Protein AF-A0A395HNW4-F1 (afdb_monomer)

Solvent-accessible surface area (backbone atoms only — not comparable to full-atom values): 4189 Å² total; per-residue (Å²): 138,62,81,87,75,53,58,68,69,60,53,50,53,56,52,68,70,48,91,49,70,68,59,51,51,54,54,15,70,73,37,75,68,42,29,71,60,42,50,48,50,52,27,36,46,28,43,74,75,50,80,29,47,64,38,55,52,18,60,77,68,70,33,59,76,55,32,50,47,30,68,76,34,68

Foldseek 3Di:
DDPLPDPLVVVVVVVVPDPDLVVLVVQLVPDVSSVVRSVLVSLLCCVVPVVSVQLVVCVVVVVVVSVVSNVVRD

Radius of gyration: 12.45 Å; Cα contacts (8 Å, |Δi|>4): 70; chains: 1; bounding box: 22×29×33 Å

Nearest PDB structures (foldseek):
  6bro-assembly2_D  TM=7.158E-01  e=4.778E+00  Oryza sativa Japonica Group
  6bro-assembly1_B  TM=7.169E-01  e=4.778E+00  Oryza sativa Japonica Group
  7sa1-assembly2_D  TM=7.228E-01  e=5.723E+00  Oryza sativa Japonica Group

Secondary structure (DSSP, 8-state):
--GGGS-HHHHHHHHHT---HHHHHHHHHT-HHHHHHHHHHHHHHHHHHSTTHHHHHHHHTT-HHHHHHHHHH-

Structure (mmCIF, N/CA/C/O backbone):
data_AF-A0A395HNW4-F1
#
_entry.id   AF-A0A395HNW4-F1
#
loop_
_atom_site.group_PDB
_atom_site.id
_atom_site.type_symbol
_atom_site.label_atom_id
_atom_site.label_alt_id
_atom_site.label_comp_id
_atom_site.label_asym_id
_atom_site.label_entity_id
_atom_site.label_seq_id
_atom_site.pdbx_PDB_ins_code
_atom_site.Cartn_x
_atom_site.Cartn_y
_atom_site.Cartn_z
_atom_site.occupancy
_atom_site.B_iso_or_equiv
_atom_site.auth_seq_id
_atom_site.auth_comp_id
_atom_site.auth_asym_id
_atom_site.auth_atom_id
_atom_site.pdbx_PDB_model_num
ATOM 1 N N . MET A 1 1 ? -3.807 10.778 21.796 1.00 60.72 1 MET A N 1
ATOM 2 C CA . MET A 1 1 ? -4.372 11.041 20.453 1.00 60.72 1 MET A CA 1
ATOM 3 C C . MET A 1 1 ? -4.074 9.834 19.580 1.00 60.72 1 MET A C 1
ATOM 5 O O . MET A 1 1 ? -2.923 9.433 19.540 1.00 60.72 1 MET A O 1
ATOM 9 N N . SER A 1 2 ? -5.081 9.198 18.975 1.00 81.44 2 SER A N 1
ATOM 10 C CA . SER A 1 2 ? -4.875 8.007 18.133 1.00 81.44 2 SER A CA 1
ATOM 11 C C . SER A 1 2 ? -5.028 8.390 16.666 1.00 81.44 2 SER A C 1
ATOM 13 O O . SER A 1 2 ? -6.072 8.930 16.302 1.00 81.44 2 SER A O 1
ATOM 15 N N . LEU A 1 3 ? -4.023 8.082 15.838 1.00 79.38 3 LEU A N 1
ATOM 16 C CA . LEU A 1 3 ? -4.060 8.260 14.376 1.00 79.38 3 LEU A CA 1
ATOM 17 C C . LEU A 1 3 ? -5.298 7.613 13.744 1.00 79.38 3 LEU A C 1
ATOM 19 O O . LEU A 1 3 ? -5.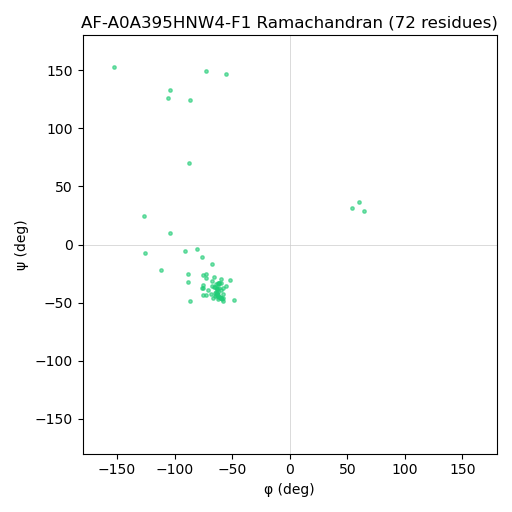842 8.121 12.776 1.00 79.38 3 LEU A O 1
ATOM 23 N N . VAL A 1 4 ? -5.788 6.533 14.350 1.00 82.12 4 VAL A N 1
ATOM 24 C CA . VAL A 1 4 ? -6.942 5.749 13.900 1.00 82.12 4 VAL A CA 1
ATOM 25 C C . VAL A 1 4 ? -8.273 6.519 14.010 1.00 82.12 4 VAL A C 1
ATOM 27 O O . VAL A 1 4 ? -9.263 6.138 13.393 1.00 82.12 4 VAL A O 1
ATOM 30 N N . ARG A 1 5 ? -8.315 7.611 14.787 1.00 87.94 5 ARG A N 1
ATOM 31 C CA . ARG A 1 5 ? -9.505 8.468 14.948 1.00 87.94 5 ARG A CA 1
ATOM 32 C C . ARG A 1 5 ? -9.568 9.631 13.957 1.00 87.94 5 ARG A C 1
ATOM 34 O O . ARG A 1 5 ? -10.548 10.369 13.977 1.00 87.94 5 ARG A O 1
ATOM 41 N N . LEU A 1 6 ? -8.531 9.832 13.148 1.00 88.81 6 LEU A N 1
ATOM 42 C CA . LEU A 1 6 ? -8.540 10.878 12.132 1.00 88.81 6 LEU A CA 1
ATOM 43 C C . LEU A 1 6 ? -9.468 10.482 10.972 1.00 88.81 6 LEU A C 1
ATOM 45 O O . LEU A 1 6 ? -9.593 9.294 10.674 1.00 88.81 6 LEU A O 1
ATOM 49 N N . PRO A 1 7 ? -10.097 11.450 10.291 1.00 90.19 7 PRO A N 1
ATOM 50 C CA . PRO A 1 7 ? -10.715 11.216 8.994 1.00 90.19 7 PRO A CA 1
ATOM 51 C C . PRO A 1 7 ? -9.719 10.629 7.990 1.00 90.19 7 PRO A C 1
ATOM 53 O O . PRO A 1 7 ? -8.526 10.953 8.009 1.00 90.19 7 PRO A O 1
ATOM 56 N N . THR A 1 8 ? -10.217 9.780 7.095 1.00 88.12 8 THR A N 1
ATOM 57 C CA . THR A 1 8 ? -9.401 9.079 6.099 1.00 88.12 8 THR A CA 1
ATOM 58 C C . THR A 1 8 ? -8.652 10.053 5.183 1.00 88.12 8 THR A C 1
ATOM 60 O O . THR A 1 8 ? -7.515 9.770 4.812 1.00 88.12 8 THR A O 1
ATOM 63 N N . GLU A 1 9 ? -9.219 11.228 4.870 1.00 89.62 9 GLU A N 1
ATOM 64 C CA . GLU A 1 9 ? -8.538 12.233 4.041 1.00 89.62 9 GLU A CA 1
ATOM 65 C C . GLU A 1 9 ? -7.259 12.753 4.706 1.00 89.62 9 GLU A C 1
ATOM 67 O O . GLU A 1 9 ? -6.230 12.884 4.045 1.00 89.62 9 GLU A O 1
ATOM 72 N N . LEU A 1 10 ? -7.291 12.998 6.022 1.00 91.00 10 LEU A N 1
ATOM 73 C CA . LEU A 1 10 ? -6.106 13.436 6.764 1.00 91.00 10 LEU A CA 1
ATOM 74 C C . LEU A 1 10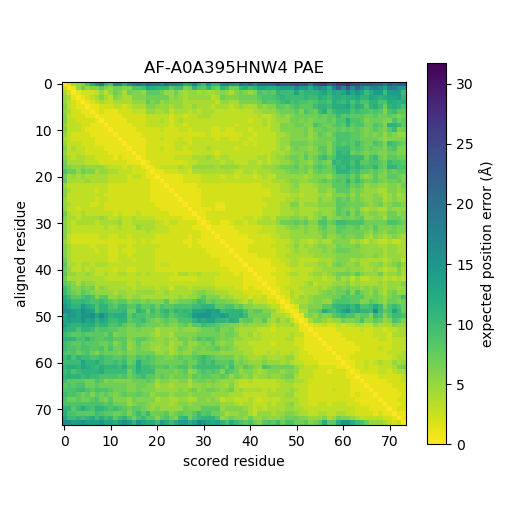 ? -5.051 12.331 6.828 1.00 91.00 10 LEU A C 1
ATOM 76 O O . LEU A 1 10 ? -3.859 12.617 6.738 1.00 91.00 10 LEU A O 1
ATOM 80 N N . MET A 1 11 ? -5.472 11.068 6.937 1.00 89.81 11 MET A N 1
ATOM 81 C CA . MET A 1 11 ? -4.537 9.943 6.869 1.00 89.81 11 MET A CA 1
ATOM 82 C C . MET A 1 11 ? -3.833 9.893 5.511 1.00 89.81 11 MET A C 1
ATOM 84 O O . MET A 1 11 ? -2.614 9.745 5.466 1.00 89.81 11 MET A O 1
ATOM 88 N N . TYR A 1 12 ? -4.571 10.066 4.409 1.00 88.44 12 TYR A N 1
ATOM 89 C CA . TYR A 1 12 ? -3.966 10.109 3.079 1.00 88.44 12 TYR A CA 1
ATOM 90 C C . TYR A 1 12 ? -3.015 11.290 2.908 1.00 88.44 12 TYR A C 1
ATOM 92 O O .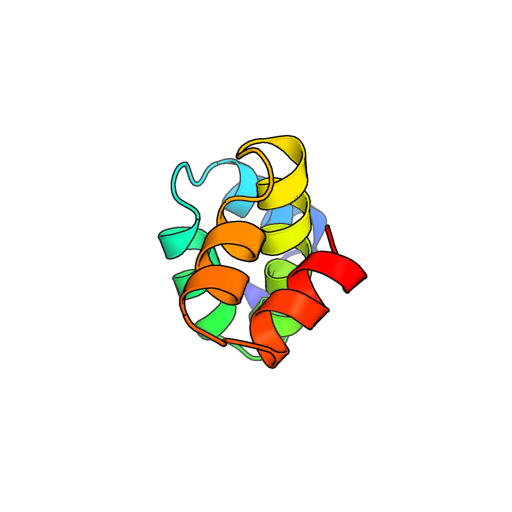 TYR A 1 12 ? -1.957 11.099 2.321 1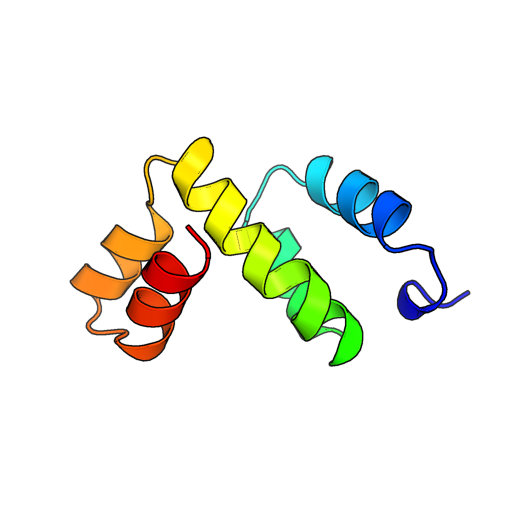.00 88.44 12 TYR A O 1
ATOM 100 N N . MET A 1 13 ? -3.324 12.468 3.462 1.00 89.69 13 MET A N 1
ATOM 101 C CA . MET A 1 13 ? -2.392 13.603 3.440 1.00 89.69 13 MET A CA 1
ATOM 102 C C . MET A 1 13 ? -1.082 13.281 4.164 1.00 89.69 13 MET A C 1
ATOM 104 O O . MET A 1 13 ? -0.015 13.525 3.611 1.00 89.69 13 MET A O 1
ATOM 108 N N . ILE A 1 14 ? -1.148 12.670 5.353 1.00 89.69 14 ILE A N 1
ATOM 109 C CA . ILE A 1 14 ? 0.050 12.258 6.104 1.00 89.69 14 ILE A CA 1
ATOM 110 C C . ILE A 1 14 ? 0.895 11.290 5.272 1.00 89.69 14 ILE A C 1
ATOM 112 O O . ILE A 1 14 ? 2.105 11.456 5.156 1.00 89.69 14 ILE A O 1
ATOM 116 N N . VAL A 1 15 ? 0.259 10.282 4.674 1.00 89.25 15 VAL A N 1
ATOM 117 C CA . VAL A 1 15 ? 0.961 9.256 3.895 1.00 89.25 15 VAL A CA 1
ATOM 118 C C . VAL A 1 15 ? 1.462 9.780 2.547 1.00 89.25 15 VAL A C 1
ATOM 120 O O . VAL A 1 15 ? 2.490 9.316 2.055 1.00 89.25 15 VAL A O 1
ATOM 123 N N . ALA A 1 16 ? 0.788 10.765 1.955 1.00 87.62 16 ALA A N 1
ATOM 124 C CA . ALA A 1 16 ? 1.262 11.466 0.766 1.00 87.62 16 ALA A CA 1
ATOM 125 C C . ALA A 1 16 ? 2.542 12.272 1.038 1.00 87.62 16 ALA A C 1
ATOM 127 O O . ALA A 1 16 ? 3.351 12.422 0.129 1.00 87.62 16 ALA A O 1
ATOM 128 N N . SER A 1 17 ? 2.754 12.731 2.276 1.00 88.56 17 SER A N 1
ATOM 129 C CA . SER A 1 17 ? 3.988 13.402 2.702 1.00 88.56 17 SER A CA 1
ATOM 130 C C . SER A 1 17 ? 5.148 12.453 3.030 1.00 88.56 17 SER A C 1
ATOM 132 O O . SER A 1 17 ? 6.232 12.929 3.346 1.00 88.56 17 SER A O 1
ATOM 134 N N . LEU A 1 18 ? 4.946 11.130 2.995 1.00 87.75 18 LEU A N 1
ATOM 135 C CA . LEU A 1 18 ? 6.029 10.158 3.176 1.00 87.75 18 LEU A CA 1
ATOM 136 C C . LEU A 1 18 ? 6.707 9.885 1.831 1.00 87.75 18 LEU A C 1
ATOM 138 O O . LEU A 1 18 ? 6.038 9.471 0.883 1.00 87.75 18 LEU A O 1
ATOM 142 N N . ASP A 1 19 ? 8.021 10.066 1.743 1.00 82.44 19 ASP A N 1
ATOM 143 C CA . ASP A 1 19 ? 8.765 9.849 0.496 1.00 82.44 19 ASP A CA 1
ATOM 144 C C . ASP A 1 19 ? 8.965 8.363 0.183 1.00 82.44 19 ASP A C 1
ATOM 146 O O . ASP A 1 19 ? 8.906 7.951 -0.976 1.00 82.44 19 ASP A O 1
ATOM 150 N N . PHE A 1 20 ? 9.138 7.528 1.211 1.00 81.94 20 PHE A N 1
ATOM 151 C CA . PHE A 1 20 ? 9.468 6.122 1.023 1.00 81.94 20 PHE A CA 1
ATOM 152 C C . PHE A 1 20 ? 8.279 5.188 1.260 1.00 81.94 20 PHE A C 1
ATOM 154 O O . PHE A 1 20 ? 7.615 5.221 2.295 1.00 81.94 20 PHE A O 1
ATOM 161 N N . GLN A 1 21 ? 8.064 4.241 0.340 1.00 82.88 21 GLN A N 1
ATOM 162 C CA . GLN A 1 21 ? 7.015 3.220 0.483 1.00 82.88 21 GLN A CA 1
ATOM 163 C C . GLN A 1 21 ? 7.174 2.348 1.736 1.00 82.88 21 GLN A C 1
ATOM 165 O O . GLN A 1 21 ? 6.180 1.863 2.282 1.00 82.88 21 GLN A O 1
ATOM 170 N N . HIS A 1 22 ? 8.406 2.134 2.212 1.00 83.56 22 HIS A N 1
ATOM 171 C CA . HIS A 1 22 ? 8.637 1.335 3.415 1.00 83.56 22 HIS A CA 1
ATOM 172 C C . HIS A 1 22 ? 8.096 2.017 4.680 1.00 83.56 22 HIS A C 1
ATOM 174 O O . HIS A 1 22 ? 7.607 1.313 5.564 1.00 83.56 22 HIS A O 1
ATOM 180 N N . ASP A 1 23 ? 8.087 3.352 4.736 1.00 88.94 23 ASP A N 1
ATOM 181 C CA . ASP A 1 23 ? 7.489 4.110 5.840 1.00 88.94 23 ASP A CA 1
ATOM 182 C C . ASP A 1 23 ? 5.968 3.958 5.845 1.00 88.94 23 ASP A C 1
ATOM 184 O O . ASP A 1 23 ? 5.362 3.684 6.883 1.00 88.94 23 ASP A O 1
ATOM 188 N N . ILE A 1 24 ? 5.353 4.029 4.661 1.00 89.06 24 ILE A N 1
ATOM 189 C CA . ILE A 1 24 ? 3.916 3.793 4.477 1.00 89.06 24 ILE A CA 1
ATOM 190 C C . ILE A 1 24 ? 3.547 2.380 4.932 1.00 89.06 24 ILE A C 1
ATOM 192 O O . ILE A 1 24 ? 2.580 2.193 5.670 1.00 89.06 24 ILE A O 1
ATOM 196 N N . ASN A 1 25 ? 4.330 1.379 4.523 1.00 89.06 25 ASN A N 1
ATOM 197 C CA . ASN A 1 25 ? 4.115 -0.010 4.916 1.00 89.06 25 ASN A CA 1
ATOM 198 C C . ASN A 1 25 ? 4.286 -0.207 6.431 1.00 89.06 25 ASN A C 1
ATOM 200 O O . ASN A 1 25 ? 3.501 -0.917 7.058 1.00 89.06 25 ASN A O 1
ATOM 204 N N . SER A 1 26 ? 5.288 0.436 7.037 1.00 90.56 26 SER A N 1
ATOM 205 C CA . SER A 1 26 ? 5.498 0.416 8.488 1.00 90.56 26 SER A CA 1
ATOM 206 C C . SER A 1 26 ? 4.283 0.987 9.228 1.00 90.56 26 SER A C 1
ATOM 208 O O . SER A 1 26 ? 3.740 0.345 10.132 1.00 90.56 26 SER A O 1
ATOM 210 N N . LEU A 1 27 ? 3.764 2.131 8.767 1.00 90.12 27 LEU A N 1
ATOM 211 C CA . LEU A 1 27 ? 2.566 2.757 9.324 1.00 90.12 27 LEU A CA 1
ATOM 212 C C . LEU A 1 27 ? 1.315 1.888 9.133 1.00 90.12 27 LEU A C 1
ATOM 214 O O . LEU A 1 27 ? 0.549 1.703 10.081 1.00 90.12 27 LEU A O 1
ATOM 218 N N . ALA A 1 28 ? 1.122 1.300 7.951 1.00 90.94 28 ALA A N 1
ATOM 219 C CA . ALA A 1 28 ? 0.011 0.393 7.666 1.00 90.94 28 ALA A CA 1
ATOM 220 C C . ALA A 1 28 ? 0.002 -0.819 8.614 1.00 90.94 28 ALA A C 1
ATOM 222 O O . ALA A 1 28 ? -1.054 -1.248 9.069 1.00 90.94 28 ALA A O 1
ATOM 223 N N . ARG A 1 29 ? 1.175 -1.351 8.972 1.00 90.69 29 ARG A N 1
ATOM 224 C CA . ARG A 1 29 ? 1.307 -2.511 9.869 1.00 90.69 29 ARG A CA 1
ATOM 225 C C . ARG A 1 29 ? 1.085 -2.192 11.351 1.00 90.69 29 ARG A C 1
ATOM 227 O O . ARG A 1 29 ? 0.948 -3.124 12.139 1.00 90.69 29 ARG A O 1
ATOM 234 N N . SER A 1 30 ? 1.017 -0.916 11.734 1.00 91.94 30 S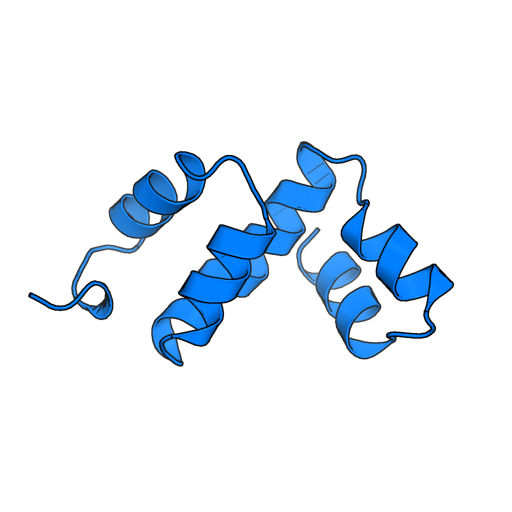ER A N 1
ATOM 235 C CA . SER A 1 30 ? 0.854 -0.500 13.136 1.00 91.94 30 SER A CA 1
ATOM 236 C C . SER A 1 30 ? -0.549 -0.752 13.703 1.00 91.94 30 SER A C 1
ATOM 238 O O . SER A 1 30 ? -0.711 -0.906 14.912 1.00 91.94 30 SER A O 1
ATOM 240 N N . SER A 1 31 ? -1.582 -0.812 12.856 1.00 90.44 31 SER A N 1
ATOM 241 C CA . SER A 1 31 ? -2.937 -1.156 13.292 1.00 90.44 31 SER A CA 1
ATOM 242 C C . SER A 1 31 ? -3.747 -1.790 12.171 1.00 90.44 31 SER A C 1
ATOM 244 O O . SER A 1 31 ? -3.558 -1.485 10.997 1.00 90.44 31 SER A O 1
ATOM 246 N N . ARG A 1 32 ? -4.720 -2.631 12.530 1.00 90.06 32 ARG A N 1
ATOM 247 C CA . ARG A 1 32 ? -5.590 -3.300 11.553 1.00 90.06 32 ARG A CA 1
ATOM 248 C C . ARG A 1 32 ? -6.425 -2.315 10.723 1.00 90.06 32 ARG A C 1
ATOM 250 O O . ARG A 1 32 ? -6.667 -2.572 9.549 1.00 90.06 32 ARG A O 1
ATOM 257 N N . GLN A 1 33 ? -6.848 -1.197 11.316 1.00 88.81 33 GLN A N 1
ATOM 258 C CA . GLN A 1 33 ? -7.606 -0.169 10.598 1.00 88.81 33 GLN A CA 1
ATOM 259 C C . GLN A 1 33 ? -6.710 0.605 9.626 1.00 88.81 33 GLN A C 1
ATOM 261 O O . GLN A 1 33 ? -7.092 0.796 8.476 1.00 88.81 33 GLN A O 1
ATOM 266 N N . LEU A 1 34 ? -5.498 0.982 10.051 1.00 90.00 34 LEU A N 1
ATOM 267 C CA . LEU A 1 34 ? -4.524 1.610 9.153 1.00 90.00 34 LEU A CA 1
ATOM 268 C C . LEU A 1 34 ? -4.109 0.657 8.035 1.00 90.00 34 LEU A C 1
ATOM 270 O O . LEU A 1 34 ? -3.986 1.093 6.899 1.00 90.00 34 LEU A O 1
ATOM 274 N N . TYR A 1 35 ? -3.976 -0.640 8.316 1.00 91.31 35 TYR A N 1
ATOM 275 C CA . TYR A 1 35 ? -3.703 -1.641 7.290 1.00 91.31 35 TYR A CA 1
ATOM 276 C C . TYR A 1 35 ? -4.789 -1.647 6.211 1.00 91.31 35 TYR A C 1
ATOM 278 O O . TYR A 1 35 ? -4.477 -1.579 5.028 1.00 91.31 35 TYR A O 1
ATOM 286 N N . ALA A 1 36 ? -6.063 -1.674 6.607 1.00 90.06 36 ALA A N 1
ATOM 287 C CA . ALA A 1 36 ? -7.179 -1.691 5.663 1.00 90.06 36 ALA A CA 1
ATOM 288 C C . ALA A 1 36 ? -7.229 -0.443 4.761 1.00 90.06 3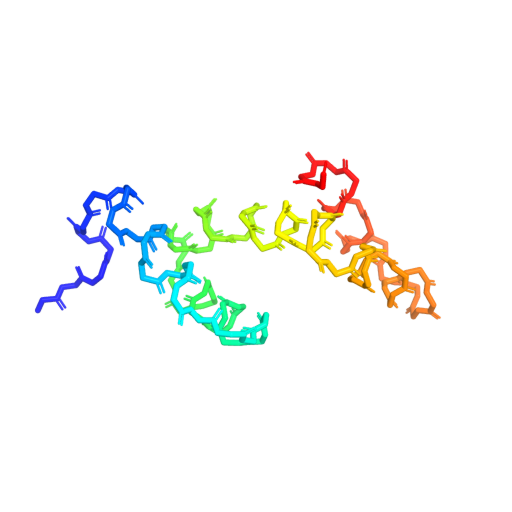6 ALA A C 1
ATOM 290 O O . ALA A 1 36 ? -7.620 -0.550 3.603 1.00 90.06 36 ALA A O 1
ATOM 291 N N . ILE A 1 37 ? -6.816 0.719 5.276 1.00 89.44 37 ILE A N 1
ATOM 292 C CA . ILE A 1 37 ? -6.857 1.999 4.553 1.00 89.44 37 ILE A CA 1
ATOM 293 C C . ILE A 1 37 ? -5.596 2.210 3.702 1.00 89.44 37 ILE A C 1
ATOM 295 O O . ILE A 1 37 ? -5.675 2.570 2.530 1.00 89.44 37 ILE A O 1
ATOM 299 N N . LEU A 1 38 ? -4.416 2.005 4.289 1.00 90.25 38 LEU A N 1
ATOM 300 C CA . LEU A 1 38 ? -3.138 2.406 3.698 1.00 90.25 38 LEU A CA 1
ATOM 301 C C . LEU A 1 38 ? -2.532 1.338 2.788 1.00 90.25 38 LEU A C 1
ATOM 303 O O . LEU A 1 38 ? -1.765 1.674 1.890 1.00 90.25 38 LEU A O 1
ATOM 307 N N . ASN A 1 39 ? -2.866 0.061 2.989 1.00 89.06 39 ASN A N 1
ATOM 308 C CA . ASN A 1 39 ? -2.320 -1.018 2.169 1.00 89.06 39 ASN A CA 1
ATOM 309 C C . ASN A 1 39 ? -2.777 -0.915 0.697 1.00 89.06 39 ASN A C 1
ATOM 311 O O . ASN A 1 39 ? -1.913 -1.001 -0.169 1.00 89.06 39 ASN A O 1
ATOM 315 N N . PRO A 1 40 ? -4.060 -0.644 0.370 1.00 88.12 40 PRO A N 1
ATOM 316 C CA . PRO A 1 40 ? -4.466 -0.356 -1.011 1.00 88.12 40 PRO A CA 1
ATOM 317 C C . PRO A 1 40 ? -3.807 0.908 -1.582 1.00 88.12 40 PRO A C 1
ATOM 319 O O . PRO A 1 40 ? -3.368 0.914 -2.729 1.00 88.12 40 PRO A O 1
ATOM 3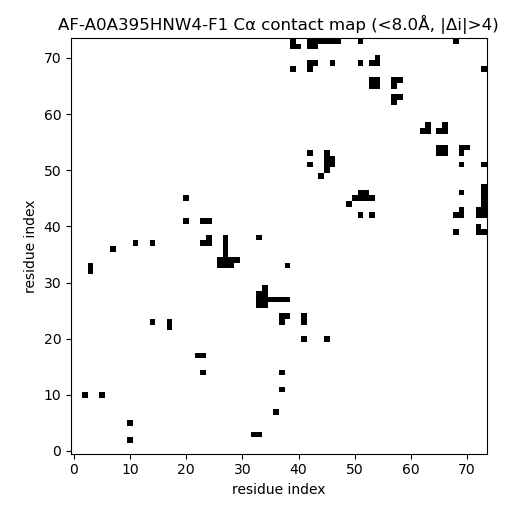22 N N . TYR A 1 41 ? -3.690 1.969 -0.772 1.00 86.50 41 TYR A N 1
ATOM 323 C CA . TYR A 1 41 ? -3.050 3.223 -1.187 1.00 86.50 41 TYR A CA 1
ATOM 324 C C . TYR A 1 41 ? -1.586 3.022 -1.594 1.00 86.50 41 TYR A C 1
ATOM 326 O O . TYR A 1 41 ? -1.134 3.607 -2.576 1.00 86.50 41 TYR A O 1
ATOM 334 N N . LEU A 1 42 ? -0.854 2.173 -0.865 1.00 86.00 42 LEU A N 1
ATOM 335 C CA . LEU A 1 42 ? 0.544 1.860 -1.155 1.00 86.00 42 LEU A CA 1
ATOM 336 C C . LEU A 1 42 ? 0.716 1.291 -2.569 1.00 86.00 42 LEU A C 1
ATOM 338 O O . LEU A 1 42 ? 1.582 1.760 -3.302 1.00 86.00 42 LEU A O 1
ATOM 342 N N . TYR A 1 43 ? -0.130 0.340 -2.973 1.00 84.81 43 TYR A N 1
ATOM 343 C CA . TYR A 1 43 ? -0.054 -0.271 -4.306 1.00 84.81 43 TYR A CA 1
ATOM 344 C C . TYR A 1 43 ? -0.485 0.685 -5.421 1.00 84.81 43 TYR A C 1
ATOM 346 O O . TYR A 1 43 ? 0.187 0.757 -6.445 1.00 84.81 43 TYR A O 1
ATOM 354 N N . ARG A 1 44 ? -1.523 1.498 -5.190 1.00 84.38 44 ARG A N 1
ATOM 355 C CA . ARG A 1 44 ? -1.955 2.531 -6.146 1.00 84.38 44 ARG A CA 1
ATOM 356 C C . ARG A 1 44 ? -0.894 3.614 -6.368 1.00 84.38 44 ARG A C 1
ATOM 358 O O . ARG A 1 44 ? -0.780 4.206 -7.440 1.00 84.38 44 ARG A O 1
ATOM 365 N N . ARG A 1 45 ? -0.125 3.935 -5.327 1.00 83.06 45 ARG A N 1
ATOM 366 C CA . ARG A 1 45 ? 0.980 4.893 -5.425 1.00 83.06 45 ARG A CA 1
ATOM 367 C C . ARG A 1 45 ? 2.192 4.284 -6.132 1.00 83.06 45 ARG A C 1
ATOM 369 O O . ARG A 1 45 ? 2.858 4.979 -6.892 1.00 83.06 45 ARG A O 1
ATOM 376 N N . ASP A 1 46 ? 2.476 3.007 -5.899 1.00 82.44 46 ASP A N 1
ATOM 377 C CA . ASP A 1 46 ? 3.550 2.284 -6.587 1.00 82.44 46 ASP A CA 1
ATOM 378 C C . ASP A 1 46 ? 3.301 2.190 -8.102 1.00 82.44 46 ASP A C 1
ATOM 380 O O . ASP A 1 46 ? 4.206 2.468 -8.890 1.00 82.44 46 ASP A O 1
ATOM 384 N N . SER A 1 47 ? 2.061 1.906 -8.514 1.00 79.81 47 SER A N 1
ATOM 385 C CA . SER A 1 47 ? 1.689 1.833 -9.931 1.00 79.81 47 SER A CA 1
ATOM 386 C C . SER A 1 47 ? 1.792 3.179 -10.655 1.00 79.81 47 SER A C 1
ATOM 388 O O . SER A 1 47 ? 2.217 3.227 -11.807 1.00 79.81 47 SER A O 1
ATOM 390 N N . THR A 1 48 ? 1.452 4.279 -9.976 1.00 78.31 48 THR A N 1
ATOM 391 C CA . THR A 1 48 ? 1.422 5.625 -10.572 1.00 78.31 48 THR A CA 1
ATOM 392 C C . THR A 1 48 ? 2.745 6.385 -10.496 1.00 78.31 48 THR A C 1
ATOM 394 O O . THR A 1 48 ? 3.023 7.182 -11.387 1.00 78.31 48 THR A O 1
ATOM 397 N N . GLN A 1 49 ? 3.554 6.178 -9.452 1.00 73.19 49 GLN A N 1
ATOM 398 C CA . GLN A 1 49 ? 4.781 6.959 -9.218 1.00 73.19 49 GLN A CA 1
ATOM 399 C C . GLN A 1 49 ? 6.081 6.165 -9.387 1.00 73.19 49 GLN A C 1
ATOM 401 O O . GLN A 1 49 ? 7.124 6.778 -9.585 1.00 73.19 49 GLN A O 1
ATOM 406 N N . HIS A 1 50 ? 6.047 4.833 -9.281 1.00 67.88 50 HIS A N 1
ATOM 407 C CA . HIS A 1 50 ? 7.253 3.994 -9.219 1.00 67.88 50 HIS A CA 1
ATOM 408 C C . HIS A 1 50 ? 7.250 2.873 -10.267 1.00 67.88 50 HIS A C 1
ATOM 410 O O . HIS A 1 50 ? 7.884 1.842 -10.063 1.00 67.88 50 HIS A O 1
ATOM 416 N N . GLU A 1 51 ? 6.521 3.047 -11.373 1.00 75.25 51 GLU A N 1
ATOM 417 C CA . GLU A 1 51 ? 6.473 2.081 -12.484 1.00 75.25 51 GLU A CA 1
ATOM 418 C C . GLU A 1 51 ? 6.096 0.651 -12.048 1.00 75.25 51 GLU A C 1
ATOM 420 O O . GLU A 1 51 ? 6.530 -0.335 -12.641 1.00 75.25 51 GLU A O 1
ATOM 425 N N . SER A 1 52 ? 5.267 0.514 -11.006 1.00 78.88 52 SER A N 1
ATOM 426 C CA . SER A 1 52 ? 4.888 -0.788 -10.439 1.00 78.88 52 SER A CA 1
ATOM 427 C C . SER A 1 52 ? 6.078 -1.605 -9.900 1.00 78.88 52 SER A C 1
ATOM 429 O O . SER A 1 52 ? 6.120 -2.836 -10.030 1.00 78.88 52 SER A O 1
ATOM 431 N N . TRP A 1 53 ? 7.072 -0.948 -9.293 1.00 79.12 53 TRP A N 1
ATOM 432 C CA . TRP A 1 53 ? 8.254 -1.609 -8.732 1.00 79.12 53 TRP A CA 1
ATOM 433 C C . TRP A 1 53 ? 7.905 -2.702 -7.714 1.00 79.12 53 TRP A C 1
ATOM 435 O O . TRP A 1 53 ? 8.549 -3.755 -7.691 1.00 79.12 53 TRP A O 1
ATOM 445 N N . ALA A 1 54 ? 6.851 -2.519 -6.913 1.00 81.88 54 ALA A N 1
ATOM 446 C CA . ALA A 1 54 ? 6.374 -3.534 -5.979 1.00 81.88 54 ALA A CA 1
ATOM 447 C C . ALA A 1 54 ? 5.856 -4.786 -6.701 1.00 81.88 54 ALA A C 1
ATOM 449 O O . ALA A 1 54 ? 6.085 -5.901 -6.223 1.00 81.88 54 ALA A O 1
ATOM 450 N N . LEU A 1 55 ? 5.207 -4.636 -7.864 1.00 83.31 55 LEU A N 1
ATOM 451 C CA . LEU A 1 55 ? 4.798 -5.769 -8.700 1.00 83.31 55 LEU A CA 1
ATOM 452 C C . LEU A 1 55 ? 6.018 -6.494 -9.277 1.00 83.31 55 LEU A C 1
ATOM 454 O O . LEU A 1 55 ? 6.090 -7.721 -9.200 1.00 83.31 55 LEU A O 1
ATOM 458 N N . LEU A 1 56 ? 6.995 -5.751 -9.804 1.00 84.38 56 LEU A N 1
ATOM 459 C CA . LEU A 1 56 ? 8.222 -6.323 -10.363 1.00 84.38 56 LEU A CA 1
ATOM 460 C C . LEU A 1 56 ? 9.029 -7.074 -9.296 1.00 84.38 56 LEU A C 1
ATOM 462 O O . LEU A 1 56 ? 9.478 -8.201 -9.520 1.00 84.38 56 LEU A O 1
ATOM 466 N N . TRP A 1 57 ? 9.164 -6.491 -8.105 1.00 85.12 57 TRP A N 1
ATOM 467 C CA . TRP A 1 57 ? 9.799 -7.140 -6.964 1.00 85.12 57 TRP A CA 1
ATOM 468 C C . TRP A 1 57 ? 9.047 -8.407 -6.544 1.00 85.12 57 TRP A C 1
ATOM 470 O O . TRP A 1 57 ? 9.679 -9.446 -6.324 1.00 85.12 57 TRP A O 1
ATOM 480 N N . ALA A 1 58 ? 7.713 -8.349 -6.464 1.00 86.31 58 ALA A N 1
ATOM 481 C CA . ALA A 1 58 ? 6.887 -9.486 -6.072 1.00 86.31 58 ALA A CA 1
ATOM 482 C C . ALA A 1 58 ? 6.963 -10.632 -7.090 1.00 86.31 58 ALA A C 1
ATOM 484 O O . ALA A 1 58 ? 7.128 -11.785 -6.689 1.00 86.31 58 ALA A O 1
ATOM 485 N N . ALA A 1 59 ? 6.937 -10.321 -8.389 1.00 87.94 59 ALA A N 1
ATOM 486 C CA . ALA A 1 59 ? 7.129 -11.291 -9.463 1.00 87.94 59 ALA A CA 1
ATOM 487 C C . ALA A 1 59 ? 8.522 -11.937 -9.396 1.00 87.94 59 ALA A C 1
ATOM 489 O O . ALA A 1 59 ? 8.633 -13.162 -9.415 1.00 87.94 59 ALA A O 1
ATOM 490 N N . LYS A 1 60 ? 9.580 -11.131 -9.218 1.00 89.25 60 LYS A N 1
ATOM 491 C CA . LYS A 1 60 ? 10.969 -11.614 -9.129 1.00 89.25 60 LYS A CA 1
ATOM 492 C C . LYS A 1 60 ? 11.205 -12.567 -7.951 1.00 89.25 60 LYS A C 1
ATOM 494 O O . LYS A 1 60 ? 12.019 -13.477 -8.064 1.00 89.25 60 LYS A O 1
ATOM 499 N N . HIS A 1 61 ? 10.512 -12.368 -6.829 1.00 88.56 61 HIS A N 1
ATOM 500 C CA . HIS A 1 61 ? 10.696 -13.160 -5.604 1.00 88.56 61 HIS A CA 1
ATOM 501 C C . HIS A 1 61 ? 9.584 -14.194 -5.357 1.00 88.56 61 HIS A C 1
ATOM 503 O O . HIS A 1 61 ? 9.513 -14.756 -4.261 1.00 88.56 61 HIS A O 1
ATOM 509 N N . GLY A 1 62 ? 8.692 -14.428 -6.327 1.00 88.38 62 GLY A N 1
ATOM 510 C CA . GLY A 1 62 ? 7.603 -15.405 -6.202 1.00 88.38 62 GLY A CA 1
ATOM 511 C C . GLY A 1 62 ? 6.574 -15.067 -5.114 1.00 88.38 62 GLY A C 1
ATOM 512 O O . GLY A 1 62 ? 5.984 -15.961 -4.509 1.00 88.38 62 GLY A O 1
ATOM 513 N N . LYS A 1 63 ? 6.360 -13.782 -4.811 1.00 90.44 63 LYS A N 1
ATOM 514 C CA . LYS A 1 63 ? 5.404 -13.321 -3.791 1.00 90.44 63 LYS A CA 1
ATOM 515 C C . LYS A 1 63 ? 4.004 -13.152 -4.380 1.00 90.44 63 LYS A C 1
ATOM 517 O O . LYS A 1 63 ? 3.505 -12.036 -4.474 1.00 90.44 63 LYS A O 1
ATOM 522 N N . GLU A 1 64 ? 3.351 -14.265 -4.711 1.00 89.94 64 GLU A N 1
ATOM 523 C CA . GLU A 1 64 ? 2.017 -14.297 -5.341 1.00 89.94 64 GLU A CA 1
ATOM 524 C C . GLU A 1 64 ? 0.988 -13.395 -4.636 1.00 89.94 64 GLU A C 1
ATOM 526 O O . GLU A 1 64 ? 0.318 -12.593 -5.281 1.00 89.94 64 GLU A O 1
ATOM 531 N N . ALA A 1 65 ? 0.897 -13.471 -3.304 1.00 86.62 65 ALA A N 1
ATOM 532 C CA . ALA A 1 65 ? -0.052 -12.667 -2.532 1.00 86.62 65 ALA A CA 1
ATOM 533 C C . ALA A 1 65 ? 0.198 -11.153 -2.660 1.00 86.62 65 ALA A C 1
ATOM 535 O O . ALA A 1 65 ? -0.746 -10.368 -2.626 1.00 86.62 65 ALA A O 1
ATOM 536 N N . THR A 1 66 ? 1.459 -10.739 -2.803 1.00 84.12 66 THR A N 1
ATOM 537 C CA . THR A 1 66 ? 1.823 -9.337 -3.035 1.00 84.12 66 THR A CA 1
ATOM 538 C C . THR A 1 66 ? 1.523 -8.949 -4.479 1.00 84.12 66 THR A C 1
ATOM 540 O O . THR A 1 66 ? 0.908 -7.913 -4.692 1.00 84.12 66 THR A O 1
ATOM 543 N N . SER A 1 67 ? 1.862 -9.801 -5.454 1.00 85.25 67 SER A N 1
ATOM 544 C CA . SER A 1 67 ? 1.548 -9.564 -6.869 1.00 85.25 67 SER A CA 1
ATOM 545 C C . SER A 1 67 ? 0.047 -9.405 -7.103 1.00 85.25 67 SER A C 1
ATOM 547 O O . SER A 1 67 ? -0.363 -8.490 -7.808 1.00 85.25 67 SER A O 1
ATOM 549 N N . ARG A 1 68 ? -0.784 -10.241 -6.466 1.00 87.44 68 ARG A N 1
ATOM 550 C CA . ARG A 1 68 ? -2.246 -10.127 -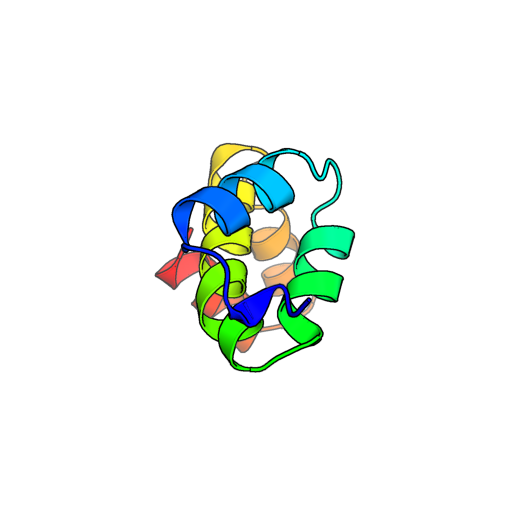6.540 1.00 87.44 68 ARG A CA 1
ATOM 551 C C . ARG A 1 68 ? -2.728 -8.773 -6.020 1.00 87.44 68 ARG A C 1
ATOM 553 O O . ARG A 1 68 ? -3.492 -8.113 -6.708 1.00 87.44 68 ARG A O 1
ATOM 560 N N . LYS A 1 69 ? -2.224 -8.319 -4.869 1.00 85.06 69 LYS A N 1
ATOM 561 C CA . LYS A 1 69 ? -2.574 -7.000 -4.316 1.00 85.06 69 LYS A CA 1
ATOM 562 C C . LYS A 1 69 ? -2.130 -5.848 -5.215 1.00 85.06 69 LYS A C 1
ATOM 564 O O . LYS A 1 69 ? -2.874 -4.885 -5.350 1.00 85.06 69 LYS A O 1
ATOM 569 N N . CYS A 1 70 ? -0.956 -5.954 -5.841 1.00 83.44 70 CYS A N 1
ATOM 570 C CA . CYS A 1 70 ? -0.515 -4.976 -6.834 1.00 83.44 70 CYS A CA 1
ATOM 571 C C . CYS A 1 70 ? -1.468 -4.919 -8.036 1.00 83.44 70 CYS A C 1
ATOM 573 O O . CYS A 1 70 ? -1.705 -3.841 -8.550 1.00 83.44 70 CYS A O 1
ATOM 575 N N . ILE A 1 71 ? -2.023 -6.051 -8.478 1.00 84.06 71 ILE A N 1
ATOM 576 C CA . ILE A 1 71 ? -2.969 -6.096 -9.606 1.00 84.06 71 ILE A CA 1
ATOM 577 C C . ILE A 1 71 ? -4.369 -5.608 -9.192 1.00 84.06 71 ILE A C 1
ATOM 579 O O . ILE A 1 71 ? -5.047 -4.952 -9.970 1.00 84.06 71 ILE A O 1
ATOM 583 N N . GLU A 1 72 ? -4.815 -5.922 -7.974 1.00 85.62 72 GLU A N 1
ATOM 584 C CA . GLU A 1 72 ? -6.140 -5.537 -7.462 1.00 85.62 72 GLU A CA 1
ATOM 585 C C . GLU A 1 72 ? -6.240 -4.053 -7.074 1.00 85.62 72 GLU A C 1
ATOM 587 O O . GLU A 1 72 ? -7.338 -3.494 -7.052 1.00 85.62 72 GLU A O 1
ATOM 592 N N . HIS A 1 73 ? -5.118 -3.426 -6.713 1.00 80.75 73 HIS A N 1
ATOM 593 C CA . HIS A 1 73 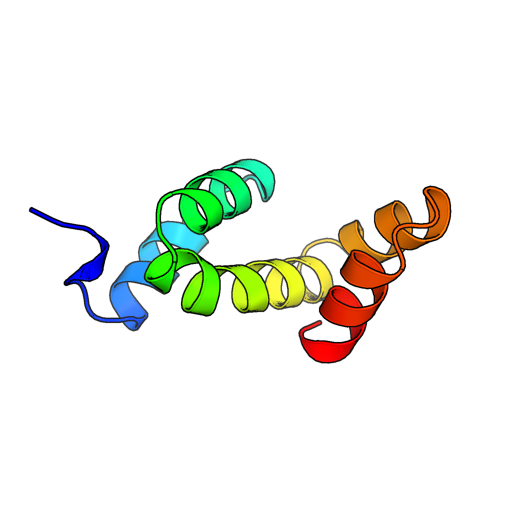? -5.084 -2.066 -6.166 1.00 80.75 73 HIS A CA 1
ATOM 594 C C . HIS A 1 73 ? -4.149 -1.099 -6.904 1.00 80.75 73 HIS A C 1
ATOM 596 O O . HIS A 1 73 ? -4.138 0.083 -6.552 1.00 80.75 73 HIS A O 1
ATOM 602 N N . GLY A 1 74 ? -3.351 -1.588 -7.856 1.00 64.62 74 GLY A N 1
ATOM 603 C CA . GLY A 1 74 ? -2.496 -0.785 -8.736 1.00 64.62 74 GLY A CA 1
ATOM 604 C C . GLY A 1 74 ? -3.283 -0.059 -9.813 1.00 64.62 74 GLY A C 1
ATOM 605 O O . GLY A 1 74 ? -4.318 -0.584 -10.268 1.00 64.62 74 GLY A O 1
#

Organism: Aspergillus homomorphus (strain CBS 101889) (NCBI:txid1450537)

Sequence (74 aa):
MSLVRLPTELMYMIVASLDFQHDINSLARSSRQLYAILNPYLYRRDSTQHESWALLWAAKHGKEATSRKCIEHG

Mean predicted aligned error: 5.14 Å

InterPro domains:
  IPR001810 F-box domain [PF12937] (4-45)
  IPR001810 F-box domain [PS50181] (1-46)

pLDDT: mean 85.43, std 5.93, range [60.72, 91.94]